Protein AF-A0A425VX45-F1 (afdb_monomer_lite)

Radius of gyration: 12.84 Å; chains: 1; bounding box: 34×14×41 Å

Sequence (62 aa):
MDIKKVTVAGGGVLGSQIAFQSAYSGYDVTIWLRSEGSIGRCQPKLDYLHATYLKTLDAMKQ

Structure (mmCIF, N/CA/C/O backbone):
data_AF-A0A425VX45-F1
#
_entry.id   AF-A0A425VX45-F1
#
loop_
_atom_site.group_PDB
_atom_site.id
_atom_site.type_symbol
_atom_site.label_atom_id
_atom_site.label_alt_id
_atom_site.label_comp_id
_atom_site.label_asym_id
_atom_site.label_entity_id
_atom_site.label_seq_id
_atom_site.pdbx_PDB_ins_code
_atom_site.Cartn_x
_atom_site.Cartn_y
_atom_site.Cartn_z
_atom_site.occupancy
_atom_site.B_iso_or_equiv
_atom_site.auth_seq_id
_atom_site.auth_comp_id
_atom_site.auth_asym_id
_atom_site.auth_atom_id
_atom_site.pdbx_PDB_model_num
ATOM 1 N N . MET A 1 1 ? -22.043 5.516 -4.917 1.00 71.62 1 MET A N 1
ATOM 2 C CA . MET A 1 1 ? -21.077 5.030 -5.924 1.00 71.62 1 MET A CA 1
ATOM 3 C C . MET A 1 1 ? -20.220 3.994 -5.222 1.00 71.62 1 MET A C 1
ATOM 5 O O . MET A 1 1 ? -19.730 4.314 -4.149 1.00 71.62 1 MET A O 1
ATOM 9 N N . ASP A 1 2 ? -20.136 2.771 -5.740 1.00 90.62 2 ASP A N 1
ATOM 10 C CA . ASP A 1 2 ? -19.404 1.671 -5.094 1.00 90.62 2 ASP A CA 1
ATOM 11 C C . ASP A 1 2 ? -18.054 1.470 -5.800 1.00 90.62 2 ASP A C 1
ATOM 13 O O . ASP A 1 2 ? -18.017 1.213 -7.008 1.00 90.62 2 ASP A O 1
ATOM 17 N N . ILE A 1 3 ? -16.947 1.681 -5.082 1.00 93.94 3 ILE A N 1
ATOM 18 C CA . ILE A 1 3 ? -15.590 1.590 -5.639 1.00 93.94 3 ILE A CA 1
ATOM 19 C C . ILE A 1 3 ? -15.109 0.149 -5.488 1.00 93.94 3 ILE A C 1
ATOM 21 O O . ILE A 1 3 ? -14.778 -0.292 -4.394 1.00 93.94 3 ILE A O 1
ATOM 25 N N . LYS A 1 4 ? -15.028 -0.571 -6.611 1.00 93.50 4 LYS A N 1
ATOM 26 C CA . LYS A 1 4 ? -14.643 -1.993 -6.624 1.00 93.50 4 LYS A CA 1
ATOM 27 C C . LYS A 1 4 ? -13.133 -2.229 -6.639 1.00 93.50 4 LYS A C 1
ATOM 29 O O . LYS A 1 4 ? -12.669 -3.209 -6.073 1.00 93.50 4 LYS A O 1
ATOM 34 N N . LYS A 1 5 ? -12.377 -1.370 -7.329 1.00 96.75 5 LYS A N 1
ATOM 35 C CA . LYS A 1 5 ? -10.925 -1.502 -7.502 1.00 96.75 5 LYS A CA 1
ATOM 36 C C . LYS A 1 5 ? -10.281 -0.131 -7.673 1.00 96.75 5 LYS A C 1
ATOM 38 O O . LYS A 1 5 ? -10.812 0.713 -8.395 1.00 96.75 5 LYS A O 1
ATOM 43 N N . VAL A 1 6 ? -9.135 0.075 -7.034 1.00 97.88 6 VAL A N 1
ATOM 44 C CA . VAL A 1 6 ? -8.340 1.303 -7.108 1.00 97.88 6 VAL A CA 1
ATOM 45 C C . VAL A 1 6 ? -7.022 0.994 -7.806 1.00 97.88 6 VAL A C 1
ATOM 47 O O . VAL A 1 6 ? -6.229 0.186 -7.332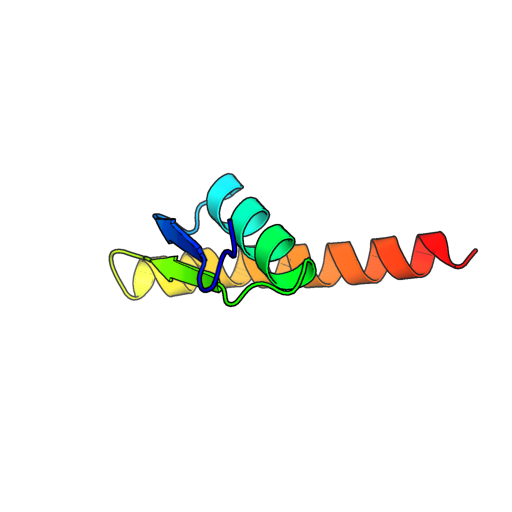 1.00 97.88 6 VAL A O 1
ATOM 50 N N . THR A 1 7 ? -6.755 1.670 -8.920 1.00 98.06 7 THR A N 1
ATOM 51 C CA . THR A 1 7 ? -5.450 1.593 -9.585 1.00 98.06 7 THR A CA 1
ATOM 52 C C . THR A 1 7 ? -4.684 2.883 -9.350 1.00 98.06 7 THR A C 1
ATOM 54 O O . THR A 1 7 ? -5.122 3.952 -9.770 1.00 98.06 7 THR A O 1
ATOM 57 N N . VAL A 1 8 ? -3.520 2.785 -8.712 1.00 98.12 8 VAL A N 1
ATOM 58 C CA . VAL A 1 8 ? -2.621 3.922 -8.494 1.00 98.12 8 VAL A CA 1
ATOM 59 C C . VAL A 1 8 ? -1.504 3.880 -9.529 1.00 98.12 8 VAL A C 1
ATOM 61 O O . VAL A 1 8 ? -0.692 2.957 -9.546 1.00 98.12 8 VAL A O 1
ATOM 64 N N . ALA A 1 9 ? -1.456 4.879 -10.408 1.00 97.19 9 ALA A N 1
ATOM 65 C CA . ALA A 1 9 ? -0.410 4.990 -11.419 1.00 97.19 9 ALA A CA 1
ATOM 66 C C . ALA A 1 9 ? 0.872 5.577 -10.804 1.00 97.19 9 ALA A C 1
ATOM 68 O O . ALA A 1 9 ? 1.013 6.790 -10.658 1.00 97.19 9 ALA A O 1
ATOM 69 N N . GLY A 1 10 ? 1.822 4.702 -10.468 1.00 96.62 10 GLY A N 1
ATOM 70 C CA . GLY A 1 10 ? 3.126 5.063 -9.918 1.00 96.62 10 GLY A CA 1
ATOM 71 C C . GLY A 1 10 ? 3.311 4.709 -8.439 1.00 96.62 10 GLY A C 1
ATOM 72 O O . GLY A 1 10 ? 2.450 4.937 -7.600 1.00 96.62 10 GLY A O 1
ATOM 73 N N . GLY A 1 11 ? 4.506 4.209 -8.116 1.00 96.19 11 GLY A N 1
ATOM 74 C CA . GLY A 1 11 ? 4.949 3.781 -6.777 1.00 96.19 11 GLY A CA 1
ATOM 75 C C . GLY A 1 11 ? 6.056 4.675 -6.212 1.00 96.19 11 GLY A C 1
ATOM 76 O O . GLY A 1 11 ? 7.026 4.217 -5.594 1.00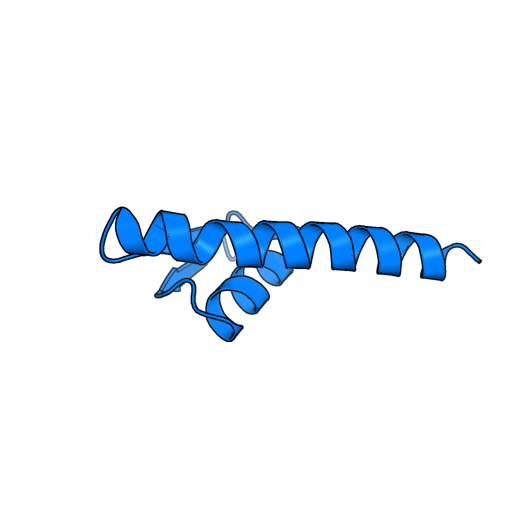 96.19 11 GLY A O 1
ATOM 77 N N . GLY A 1 12 ? 5.963 5.975 -6.503 1.00 95.56 12 GLY A N 1
ATOM 78 C CA . GLY A 1 12 ? 6.758 7.007 -5.837 1.00 95.56 12 GLY A CA 1
ATOM 79 C C . GLY A 1 12 ? 6.359 7.148 -4.366 1.00 95.56 12 GLY A C 1
ATOM 80 O O . GLY A 1 12 ? 5.618 6.324 -3.837 1.00 95.56 12 GLY A O 1
ATOM 81 N N . VAL A 1 13 ? 6.828 8.199 -3.695 1.00 95.88 13 VAL A N 1
ATOM 82 C CA . VAL A 1 13 ? 6.483 8.448 -2.281 1.00 95.88 13 VAL A CA 1
ATOM 83 C C . VAL A 1 13 ? 4.965 8.578 -2.106 1.00 95.88 13 VAL A C 1
ATOM 85 O O . VAL A 1 13 ? 4.355 7.749 -1.436 1.00 95.88 13 VAL A O 1
ATOM 88 N N . LEU A 1 14 ? 4.349 9.539 -2.803 1.00 97.12 14 LEU A N 1
ATOM 89 C CA . LEU A 1 14 ? 2.907 9.795 -2.708 1.00 97.12 14 LEU A CA 1
ATOM 90 C C . LEU A 1 14 ? 2.066 8.620 -3.218 1.00 97.12 14 LEU A C 1
ATOM 92 O O . LEU A 1 14 ? 1.105 8.222 -2.571 1.00 97.12 14 LEU A O 1
ATOM 96 N N . GLY A 1 15 ? 2.447 8.028 -4.354 1.00 97.81 15 GLY A N 1
ATOM 97 C CA . GLY A 1 15 ? 1.717 6.893 -4.924 1.00 97.81 15 GLY A CA 1
ATOM 98 C C . GLY A 1 15 ? 1.661 5.693 -3.974 1.00 97.81 15 GLY A C 1
ATOM 99 O O . GLY A 1 15 ? 0.603 5.100 -3.794 1.00 97.81 15 GLY A O 1
ATOM 100 N N . SER A 1 16 ? 2.767 5.398 -3.283 1.00 98.06 16 SER A N 1
ATOM 101 C CA . SER A 1 16 ? 2.806 4.312 -2.294 1.00 98.06 16 SER A CA 1
ATOM 102 C C . SER A 1 16 ? 1.936 4.627 -1.073 1.00 98.06 16 SER A C 1
ATOM 104 O O . SER A 1 16 ? 1.228 3.749 -0.600 1.00 98.06 16 SER A O 1
ATOM 106 N N . GLN A 1 17 ? 1.931 5.878 -0.596 1.00 98.25 17 GLN A N 1
ATOM 107 C CA . GLN A 1 17 ? 1.086 6.315 0.525 1.00 98.25 17 GLN A CA 1
ATOM 108 C C . GLN A 1 17 ? -0.408 6.225 0.198 1.00 98.25 17 GLN A C 1
ATOM 110 O O . GLN A 1 17 ? -1.177 5.671 0.979 1.00 98.25 17 GLN A O 1
ATOM 115 N N . ILE A 1 18 ? -0.813 6.724 -0.975 1.00 98.31 18 ILE A N 1
ATOM 116 C CA . ILE A 1 18 ? -2.205 6.665 -1.443 1.00 98.31 18 ILE A CA 1
ATOM 117 C C . ILE A 1 18 ? -2.643 5.210 -1.600 1.00 98.31 18 ILE A C 1
ATOM 119 O O . ILE A 1 18 ? -3.715 4.837 -1.122 1.00 98.31 18 ILE A O 1
ATOM 123 N N . ALA A 1 19 ? -1.812 4.384 -2.243 1.00 98.38 19 ALA A N 1
ATOM 124 C CA . ALA A 1 19 ? -2.107 2.972 -2.439 1.00 98.38 19 ALA A CA 1
ATOM 125 C C . ALA A 1 19 ? -2.252 2.236 -1.103 1.00 98.38 19 ALA A C 1
ATOM 127 O O . ALA A 1 19 ? -3.233 1.525 -0.901 1.00 98.38 19 ALA A O 1
ATOM 128 N N . PHE A 1 20 ? -1.317 2.457 -0.177 1.00 98.25 20 PHE A N 1
ATOM 129 C CA . PHE A 1 20 ? -1.321 1.800 1.123 1.00 98.25 20 PHE A CA 1
ATOM 130 C C . PHE A 1 20 ? -2.529 2.212 1.968 1.00 98.25 20 PHE A C 1
ATOM 132 O O . PHE A 1 20 ? -3.228 1.349 2.488 1.00 98.25 20 PHE A O 1
ATOM 139 N N . GLN A 1 21 ? -2.840 3.511 2.048 1.00 97.81 21 GLN A N 1
ATOM 140 C CA . GLN A 1 21 ? -4.015 3.989 2.782 1.00 97.81 21 GLN A CA 1
ATOM 141 C C . GLN A 1 21 ? -5.324 3.471 2.175 1.00 97.81 21 GLN A C 1
ATOM 143 O O . GLN A 1 21 ? -6.250 3.123 2.909 1.00 97.81 21 GLN A O 1
ATOM 148 N N . SER A 1 22 ? -5.406 3.398 0.845 1.00 98.00 22 SER A N 1
ATOM 149 C CA . SER A 1 22 ? -6.573 2.837 0.155 1.00 98.00 22 SER A CA 1
ATOM 150 C C . SER A 1 22 ? -6.738 1.349 0.483 1.00 98.00 22 SER A C 1
ATOM 152 O O . SER A 1 22 ? -7.838 0.916 0.813 1.00 98.00 22 SER A O 1
ATOM 154 N N . ALA A 1 23 ? -5.646 0.579 0.485 1.00 97.75 23 ALA A N 1
ATOM 155 C CA . ALA A 1 23 ? -5.674 -0.840 0.834 1.00 97.75 23 ALA A CA 1
ATOM 156 C C . ALA A 1 23 ? -6.043 -1.054 2.310 1.00 97.75 23 ALA A C 1
ATOM 158 O O . ALA A 1 23 ? -6.914 -1.861 2.621 1.00 97.75 23 ALA A O 1
ATOM 159 N N . TYR A 1 24 ? -5.453 -0.268 3.216 1.00 96.62 24 TYR A N 1
ATOM 160 C CA . TYR A 1 24 ? -5.798 -0.262 4.641 1.00 96.62 24 TYR A CA 1
ATOM 161 C C . TYR A 1 24 ? -7.284 0.051 4.884 1.00 96.62 24 TYR A C 1
ATOM 163 O O . TYR A 1 24 ? -7.894 -0.494 5.798 1.00 96.62 24 TYR A O 1
ATOM 171 N N . SER A 1 25 ? -7.888 0.883 4.031 1.00 95.56 25 SER A N 1
ATOM 172 C CA . SER A 1 25 ? -9.313 1.236 4.096 1.00 95.56 25 SER A CA 1
ATOM 173 C C . SER A 1 25 ? -10.248 0.173 3.490 1.00 95.56 25 SER A C 1
ATOM 175 O O . SER A 1 25 ? -11.451 0.407 3.417 1.00 95.56 25 SER A O 1
ATOM 177 N N . GLY A 1 26 ? -9.723 -0.979 3.056 1.00 96.12 26 GLY A N 1
ATOM 178 C CA . GLY A 1 26 ? -10.508 -2.129 2.594 1.00 96.12 26 GLY A CA 1
ATOM 179 C C . GLY A 1 26 ? -10.753 -2.216 1.085 1.00 96.12 26 GLY A C 1
ATOM 180 O O . GLY A 1 26 ? -11.553 -3.045 0.656 1.00 96.12 26 GLY A O 1
ATOM 181 N N . TYR A 1 27 ? -10.085 -1.399 0.265 1.00 97.69 27 TYR A N 1
ATOM 182 C CA . TYR A 1 27 ? -10.216 -1.469 -1.195 1.00 97.69 27 TYR A CA 1
ATOM 183 C C . TYR A 1 27 ? -9.236 -2.482 -1.814 1.00 97.69 27 TYR A C 1
ATOM 185 O O . TYR A 1 27 ? -8.103 -2.617 -1.354 1.00 97.69 27 TYR A O 1
ATOM 193 N N . ASP A 1 28 ? -9.631 -3.143 -2.911 1.00 97.81 28 ASP A N 1
ATOM 194 C CA . ASP A 1 28 ? -8.689 -3.863 -3.787 1.00 97.81 28 ASP A CA 1
ATOM 195 C C . ASP A 1 28 ? -7.840 -2.833 -4.543 1.00 97.81 28 ASP A C 1
ATOM 197 O O . ASP A 1 28 ? -8.359 -2.062 -5.360 1.00 97.81 28 ASP A O 1
ATOM 201 N N . VAL A 1 29 ? -6.537 -2.800 -4.252 1.00 98.31 29 VAL A N 1
ATOM 202 C CA . VAL A 1 29 ? -5.604 -1.816 -4.805 1.00 98.31 29 VAL A CA 1
ATOM 203 C C . VAL A 1 29 ? -4.554 -2.483 -5.682 1.00 98.31 29 VAL A C 1
ATOM 205 O O . VAL A 1 29 ? -3.922 -3.466 -5.310 1.00 98.31 29 VAL A O 1
ATOM 208 N N . THR A 1 30 ? -4.299 -1.889 -6.844 1.00 98.19 30 THR A N 1
ATOM 209 C CA . THR A 1 30 ? -3.176 -2.243 -7.716 1.00 98.19 30 THR A CA 1
ATOM 210 C C . THR A 1 30 ? -2.301 -1.018 -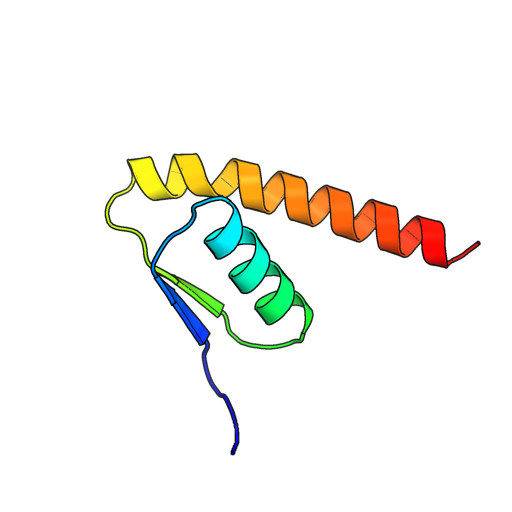7.955 1.00 98.19 30 THR A C 1
ATOM 212 O O . THR A 1 30 ? -2.790 0.039 -8.349 1.00 98.19 30 THR A O 1
ATOM 215 N N . ILE A 1 31 ? -0.990 -1.155 -7.755 1.00 98.25 31 ILE A N 1
ATOM 216 C CA . ILE A 1 31 ? -0.021 -0.114 -8.118 1.00 98.25 31 ILE A CA 1
ATOM 217 C C . ILE A 1 31 ? 0.496 -0.426 -9.518 1.00 98.25 31 ILE A C 1
ATOM 219 O O . ILE A 1 31 ? 1.177 -1.427 -9.731 1.00 98.25 31 ILE A O 1
ATOM 223 N N . TRP A 1 32 ? 0.178 0.432 -10.482 1.00 97.69 32 TRP A N 1
ATOM 224 C CA . TRP A 1 32 ? 0.662 0.291 -11.849 1.00 97.69 32 TRP A CA 1
ATOM 225 C C . TRP A 1 32 ? 2.045 0.931 -11.995 1.00 97.69 32 TRP A C 1
ATOM 227 O O . TRP A 1 32 ? 2.248 2.102 -11.657 1.00 97.69 32 TRP A O 1
ATOM 237 N N . LEU A 1 33 ? 3.006 0.157 -12.501 1.00 96.69 33 LEU A N 1
ATOM 238 C CA . LEU A 1 33 ? 4.411 0.535 -12.634 1.00 96.69 33 LEU A CA 1
ATOM 239 C C . LEU A 1 33 ? 4.923 0.190 -14.034 1.00 96.69 33 LEU A C 1
ATOM 241 O O . LEU A 1 33 ? 4.478 -0.769 -14.652 1.00 96.69 33 LEU A O 1
ATOM 245 N N . ARG A 1 34 ? 5.885 0.976 -14.533 1.00 94.62 34 ARG A N 1
ATOM 246 C CA . ARG A 1 34 ? 6.385 0.862 -15.916 1.00 94.62 34 ARG A CA 1
ATOM 247 C C . ARG A 1 34 ? 7.342 -0.318 -16.141 1.00 94.62 34 ARG A C 1
ATOM 249 O O . ARG A 1 34 ? 7.529 -0.728 -17.278 1.00 94.62 34 ARG A O 1
ATOM 256 N N . SER A 1 35 ? 8.020 -0.799 -15.099 1.00 95.12 35 SER A N 1
ATOM 257 C CA . SER A 1 35 ? 9.086 -1.804 -15.226 1.00 95.12 35 SER A CA 1
ATOM 258 C C . SER A 1 35 ? 9.355 -2.542 -13.915 1.00 95.12 35 SER A C 1
ATOM 260 O O . SER A 1 35 ? 9.080 -2.002 -12.843 1.00 95.12 35 SER A O 1
ATOM 262 N N . GLU A 1 36 ? 10.008 -3.704 -13.993 1.00 94.44 36 GLU A N 1
ATOM 263 C CA . GLU A 1 36 ? 10.475 -4.482 -12.830 1.00 94.44 36 GLU A CA 1
ATOM 264 C C . GLU A 1 36 ? 11.341 -3.652 -11.871 1.00 94.44 36 GLU A C 1
ATOM 266 O O . GLU A 1 36 ? 11.122 -3.625 -10.662 1.00 94.44 36 GLU A O 1
ATOM 271 N N . GLY A 1 37 ? 12.268 -2.849 -12.406 1.00 95.81 37 GLY A N 1
ATOM 272 C CA . GLY A 1 37 ? 13.071 -1.932 -11.588 1.00 95.81 37 GLY A CA 1
ATOM 273 C C . GLY A 1 37 ? 12.239 -0.856 -10.873 1.00 95.81 37 GLY A C 1
ATOM 274 O O . GLY A 1 37 ? 12.682 -0.251 -9.898 1.00 95.81 37 GLY A O 1
ATOM 275 N N . SER A 1 38 ? 11.018 -0.582 -11.334 1.00 94.44 38 SER A N 1
ATOM 276 C CA . SER A 1 38 ? 10.082 0.299 -10.630 1.00 94.44 38 SER A CA 1
ATOM 277 C C . SER A 1 38 ? 9.359 -0.430 -9.496 1.00 94.44 38 SER A C 1
ATOM 279 O O . SER A 1 38 ? 9.134 0.197 -8.462 1.00 94.44 38 SER A O 1
ATOM 281 N N . ILE A 1 39 ? 9.075 -1.730 -9.646 1.00 95.31 39 ILE A N 1
ATOM 282 C CA . ILE A 1 39 ? 8.542 -2.596 -8.579 1.00 95.31 39 ILE A CA 1
ATOM 283 C C . ILE A 1 39 ? 9.552 -2.669 -7.432 1.00 95.31 39 ILE A C 1
ATOM 285 O O . ILE A 1 39 ? 9.223 -2.304 -6.303 1.00 95.31 39 ILE A O 1
ATOM 289 N N . GLY A 1 40 ? 10.814 -2.988 -7.739 1.00 96.06 40 GLY A N 1
ATOM 290 C CA . GLY A 1 40 ? 11.883 -3.059 -6.736 1.00 96.06 40 GLY A CA 1
ATOM 291 C C . GLY A 1 40 ? 12.119 -1.741 -5.988 1.00 96.06 40 GLY A C 1
ATOM 292 O O . GLY A 1 40 ? 12.427 -1.745 -4.803 1.00 96.06 40 GLY A O 1
ATOM 293 N N . ARG A 1 41 ? 11.907 -0.587 -6.637 1.00 96.19 41 ARG A N 1
ATOM 294 C CA . ARG A 1 41 ? 11.971 0.726 -5.967 1.00 96.19 41 ARG A CA 1
ATOM 295 C C . ARG A 1 41 ? 10.717 1.055 -5.158 1.00 96.19 41 ARG A C 1
ATOM 297 O O . ARG A 1 41 ? 10.783 1.926 -4.292 1.00 96.19 41 ARG A O 1
ATOM 304 N N . CYS A 1 42 ? 9.569 0.461 -5.471 1.00 97.69 42 CYS A N 1
ATOM 305 C CA . CYS A 1 42 ? 8.310 0.686 -4.762 1.00 97.69 42 CYS A CA 1
ATOM 306 C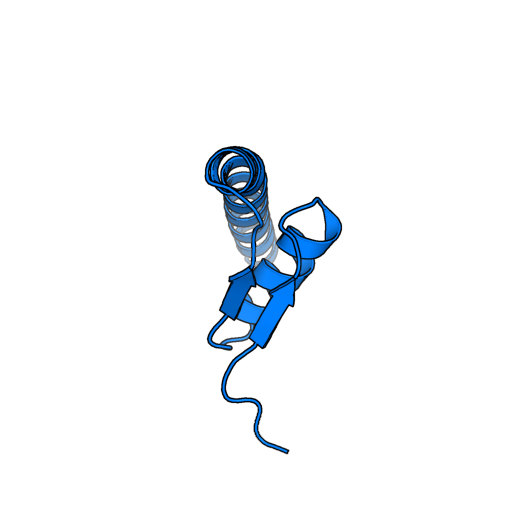 C . CYS A 1 42 ? 8.255 -0.117 -3.458 1.00 97.69 42 CYS A C 1
ATOM 308 O O . CYS A 1 42 ? 7.887 0.455 -2.434 1.00 97.69 42 CYS A O 1
ATOM 310 N N . GLN A 1 43 ? 8.710 -1.375 -3.476 1.00 97.12 43 GLN A N 1
ATOM 311 C CA . GLN A 1 43 ? 8.613 -2.293 -2.338 1.00 97.12 43 GLN A CA 1
ATOM 312 C C . GLN A 1 43 ? 9.144 -1.713 -1.011 1.00 97.12 43 GLN A C 1
ATOM 314 O O . GLN A 1 43 ? 8.369 -1.677 -0.057 1.00 97.12 43 GLN A O 1
ATOM 319 N N . PRO A 1 44 ? 10.353 -1.112 -0.935 1.00 97.88 44 PRO A N 1
ATOM 320 C CA . PRO A 1 44 ? 10.859 -0.565 0.326 1.00 97.88 44 PRO A CA 1
ATOM 321 C C . PRO A 1 44 ? 9.975 0.542 0.917 1.00 97.88 44 PRO A C 1
ATOM 323 O O . PRO A 1 44 ? 9.967 0.761 2.125 1.00 97.88 44 PRO A O 1
ATOM 326 N N . LYS A 1 45 ? 9.219 1.259 0.073 1.00 97.50 45 LYS A N 1
ATOM 327 C CA . LYS A 1 45 ? 8.281 2.292 0.532 1.00 97.50 45 LYS A CA 1
ATOM 328 C C . LYS A 1 45 ? 7.041 1.665 1.159 1.00 97.50 45 LYS A C 1
ATOM 330 O O . LYS A 1 45 ? 6.555 2.184 2.157 1.00 97.50 45 LYS A O 1
ATOM 335 N N . LEU A 1 46 ? 6.543 0.570 0.585 1.00 98.06 46 LEU A N 1
ATOM 336 C CA . LEU A 1 46 ? 5.418 -0.180 1.145 1.00 98.06 46 LEU A CA 1
ATOM 337 C C . LEU A 1 46 ? 5.811 -0.840 2.468 1.00 98.06 46 LEU A C 1
ATOM 339 O O . LEU A 1 46 ? 5.060 -0.731 3.430 1.00 98.06 46 LEU A O 1
ATOM 343 N N . ASP A 1 47 ? 7.008 -1.425 2.546 1.00 98.25 47 ASP A N 1
ATOM 344 C CA . ASP A 1 47 ? 7.528 -2.030 3.778 1.00 98.25 47 ASP A CA 1
ATOM 345 C C . ASP A 1 47 ? 7.654 -0.988 4.900 1.00 98.25 47 ASP A C 1
ATOM 347 O O . ASP A 1 47 ? 7.217 -1.213 6.031 1.00 98.25 47 ASP A O 1
ATOM 351 N N . TYR A 1 48 ? 8.188 0.195 4.572 1.00 98.25 48 TYR A N 1
ATOM 352 C CA . TYR A 1 48 ? 8.270 1.319 5.503 1.00 98.25 48 TYR A CA 1
ATOM 353 C C . TYR A 1 48 ? 6.889 1.783 5.989 1.00 98.25 48 TYR A C 1
ATOM 355 O O . TYR A 1 48 ? 6.697 2.007 7.187 1.00 98.25 48 TYR A O 1
ATOM 363 N N . LEU A 1 49 ? 5.919 1.927 5.080 1.00 98.25 49 LEU A N 1
ATOM 364 C CA . LEU A 1 49 ? 4.553 2.316 5.437 1.00 98.25 49 LEU A CA 1
ATOM 365 C C . LEU A 1 49 ? 3.890 1.260 6.320 1.00 98.25 49 LEU A C 1
ATOM 367 O O . LEU A 1 49 ? 3.296 1.617 7.331 1.00 98.25 49 LEU A O 1
ATOM 371 N N . HIS A 1 50 ? 4.064 -0.022 6.008 1.00 98.00 50 HIS A N 1
ATOM 372 C CA . HIS A 1 50 ? 3.539 -1.115 6.817 1.00 98.00 50 HIS A CA 1
ATOM 373 C C . HIS A 1 50 ? 4.074 -1.072 8.254 1.00 98.00 50 HIS A C 1
ATOM 375 O O . HIS A 1 50 ? 3.289 -1.058 9.202 1.00 98.00 50 HIS A O 1
ATOM 381 N N . ALA A 1 51 ? 5.394 -0.947 8.425 1.00 98.31 51 ALA A N 1
ATOM 382 C CA . ALA A 1 51 ? 6.004 -0.809 9.746 1.00 98.31 51 ALA A CA 1
ATOM 383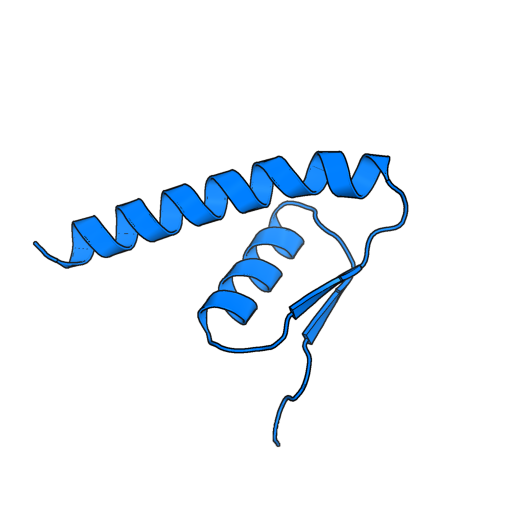 C C . ALA A 1 51 ? 5.520 0.451 10.488 1.00 98.31 51 ALA A C 1
ATOM 385 O O . ALA A 1 51 ? 5.264 0.409 11.692 1.00 98.31 51 ALA A O 1
ATOM 386 N N . THR A 1 52 ? 5.362 1.567 9.769 1.00 97.69 52 THR A N 1
ATOM 387 C CA . THR A 1 52 ? 4.862 2.826 10.335 1.00 97.69 52 THR A CA 1
ATOM 388 C C . THR A 1 52 ? 3.429 2.673 10.838 1.00 97.69 52 THR A C 1
ATOM 390 O O . THR A 1 52 ? 3.149 3.055 11.969 1.00 97.69 52 THR A O 1
ATOM 393 N N . TYR A 1 53 ? 2.542 2.062 10.048 1.00 97.44 53 TYR A N 1
ATOM 394 C CA . TYR A 1 53 ? 1.145 1.841 10.429 1.00 97.44 53 TYR A CA 1
ATOM 395 C C . TYR A 1 53 ? 1.041 0.956 11.666 1.00 97.44 53 TYR A C 1
ATOM 397 O O . TYR A 1 53 ? 0.337 1.322 12.600 1.00 97.44 53 TYR A O 1
ATOM 405 N N . LEU A 1 54 ? 1.775 -0.161 11.714 1.00 97.50 54 LEU A N 1
ATOM 406 C CA . LEU A 1 54 ? 1.794 -1.033 12.891 1.00 97.50 54 LEU A CA 1
ATOM 407 C C . LEU A 1 54 ? 2.238 -0.274 14.145 1.00 97.50 54 LEU A C 1
ATOM 409 O O . LEU A 1 54 ? 1.538 -0.295 15.154 1.00 97.50 54 LEU A O 1
ATOM 413 N N . LYS A 1 55 ? 3.344 0.474 14.056 1.00 98.00 55 LYS A N 1
ATOM 414 C CA . LYS A 1 55 ? 3.841 1.287 15.171 1.00 98.00 55 LYS A CA 1
ATOM 415 C C . LYS A 1 55 ? 2.813 2.326 15.626 1.00 98.00 55 LYS A C 1
ATOM 417 O O . LYS A 1 55 ? 2.637 2.524 16.824 1.00 98.00 55 LYS A O 1
ATOM 422 N N . THR A 1 56 ? 2.153 3.000 14.687 1.00 96.88 56 THR A N 1
ATOM 423 C CA . THR A 1 56 ? 1.119 3.991 14.998 1.00 96.88 56 THR A CA 1
ATOM 424 C C . THR A 1 56 ? -0.088 3.338 15.665 1.00 96.88 56 THR A C 1
ATOM 426 O O . THR A 1 56 ? -0.548 3.839 16.684 1.00 96.88 56 THR A O 1
ATOM 429 N N . LEU A 1 57 ? -0.565 2.203 15.148 1.00 96.06 57 LEU A N 1
ATOM 430 C CA . LEU A 1 57 ? -1.683 1.463 15.736 1.00 96.06 57 LEU A CA 1
ATOM 431 C C . LEU A 1 57 ? -1.367 0.982 17.152 1.00 96.06 57 LEU A C 1
ATOM 433 O O . LEU A 1 57 ? -2.225 1.069 18.024 1.00 96.06 57 LEU A O 1
ATOM 437 N N . ASP A 1 58 ? -0.147 0.509 17.399 1.00 97.25 58 ASP A N 1
ATOM 438 C CA . ASP A 1 58 ? 0.277 0.104 18.739 1.00 97.25 58 ASP A CA 1
ATOM 439 C C . ASP A 1 58 ? 0.364 1.291 19.702 1.00 97.25 58 ASP A C 1
ATOM 441 O O . ASP A 1 58 ? -0.075 1.179 20.845 1.00 97.25 58 ASP A O 1
ATOM 445 N N . ALA A 1 59 ? 0.852 2.445 19.240 1.00 97.44 59 ALA A N 1
ATOM 446 C CA . ALA A 1 59 ? 0.875 3.666 20.041 1.00 97.44 59 ALA A CA 1
ATOM 447 C C . ALA A 1 59 ? -0.536 4.174 20.395 1.00 97.44 59 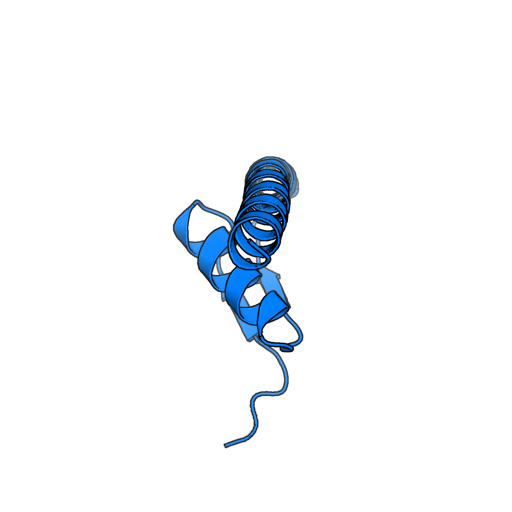ALA A C 1
ATOM 449 O O . ALA A 1 59 ? -0.712 4.773 21.447 1.00 97.44 59 ALA A O 1
ATOM 450 N N . MET A 1 60 ? -1.541 3.917 19.549 1.00 95.38 60 MET A N 1
ATOM 451 C CA . MET A 1 60 ? -2.939 4.303 19.800 1.00 95.38 60 MET A CA 1
ATOM 452 C C . MET A 1 60 ? -3.673 3.390 20.796 1.00 95.38 60 MET A C 1
ATOM 454 O O . MET A 1 60 ? -4.799 3.703 21.173 1.00 95.38 60 MET A O 1
ATOM 458 N N . LYS A 1 61 ? -3.087 2.252 21.195 1.00 93.56 61 LYS A N 1
ATOM 459 C CA . LYS A 1 61 ? -3.669 1.346 22.207 1.00 93.56 61 LYS A CA 1
ATOM 460 C C . LYS A 1 61 ? -3.364 1.773 23.649 1.00 93.56 61 LYS A C 1
ATOM 462 O O . LYS A 1 61 ? -3.932 1.181 24.565 1.00 93.56 61 LYS A O 1
ATOM 467 N N . GLN A 1 62 ? -2.428 2.705 23.835 1.00 72.25 62 GLN A N 1
ATOM 468 C CA . GLN A 1 62 ? -2.037 3.273 25.132 1.00 72.25 62 GLN A CA 1
ATOM 469 C C . GLN A 1 62 ? -2.991 4.396 25.532 1.00 72.25 62 GLN A C 1
ATOM 471 O O . GLN A 1 62 ? -3.273 4.493 26.745 1.00 72.25 62 GLN A O 1
#

Foldseek 3Di:
DDAAEAEQEALDLVSLVVQLVCVVVPHHYDYDDDDPVRVVVNVVNNVVVVVVVVVVVVVVVD

Secondary structure (DSSP, 8-state):
-----EEEE--SHHHHHHHHHHHHTT--EEEE-SSHHHHHHHHHHHHHHHHHHHHHHHHTT-

pLDDT: mean 96.05, std 4.66, range [71.62, 98.38]